Protein AF-A0A2G6G7I6-F1 (afdb_monomer_lite)

Structure (mmCIF, N/CA/C/O backbone):
data_AF-A0A2G6G7I6-F1
#
_entry.id   AF-A0A2G6G7I6-F1
#
loop_
_atom_site.group_PDB
_atom_site.id
_atom_site.type_symbol
_atom_site.label_atom_id
_atom_site.label_alt_id
_atom_site.label_comp_id
_atom_site.label_asym_id
_atom_site.label_entity_id
_atom_site.label_seq_id
_atom_site.pdbx_PDB_ins_code
_atom_site.Cartn_x
_atom_site.Cartn_y
_atom_site.Cartn_z
_atom_site.occupancy
_atom_site.B_iso_or_equiv
_atom_site.auth_seq_id
_atom_site.auth_comp_id
_atom_site.auth_asym_id
_atom_site.auth_atom_id
_atom_site.pdbx_PDB_model_num
ATOM 1 N N . MET A 1 1 ? -9.916 1.851 -13.416 1.00 42.28 1 MET A N 1
ATOM 2 C CA . MET A 1 1 ? -9.260 2.715 -12.418 1.00 42.28 1 MET A CA 1
ATOM 3 C C . MET A 1 1 ? -9.832 2.290 -11.087 1.00 42.28 1 MET A C 1
ATOM 5 O O . MET A 1 1 ? -11.049 2.315 -10.971 1.00 42.28 1 MET A O 1
ATOM 9 N N . GLY A 1 2 ? -9.003 1.731 -10.203 1.00 54.91 2 GLY A N 1
ATOM 10 C CA . GLY A 1 2 ? -9.436 1.424 -8.838 1.00 54.91 2 GLY A CA 1
ATOM 11 C C . GLY A 1 2 ? -9.683 2.718 -8.071 1.00 54.91 2 GLY A C 1
ATOM 12 O O . GLY A 1 2 ? -9.239 3.782 -8.509 1.00 54.91 2 GLY A O 1
ATOM 13 N N . ASP A 1 3 ? -10.411 2.624 -6.968 1.00 70.00 3 ASP A N 1
ATOM 14 C CA . ASP A 1 3 ? -10.658 3.768 -6.103 1.00 70.00 3 ASP A CA 1
ATOM 15 C C . ASP A 1 3 ? -9.338 4.273 -5.492 1.00 70.00 3 ASP A C 1
ATOM 17 O O . ASP A 1 3 ? -8.431 3.499 -5.187 1.00 70.00 3 ASP A O 1
ATOM 21 N N . ASN A 1 4 ? -9.220 5.589 -5.287 1.00 90.06 4 ASN A N 1
ATOM 22 C CA . ASN A 1 4 ? -8.055 6.213 -4.640 1.00 90.06 4 ASN A CA 1
ATOM 23 C C . ASN A 1 4 ? -8.077 6.045 -3.106 1.00 90.06 4 ASN A C 1
ATOM 25 O O . ASN A 1 4 ? -7.451 6.824 -2.383 1.00 90.06 4 ASN A O 1
ATOM 29 N N . TYR A 1 5 ? -8.825 5.072 -2.586 1.00 95.81 5 TYR A N 1
ATOM 30 C CA . TYR A 1 5 ? -8.960 4.822 -1.160 1.00 95.81 5 TYR A CA 1
ATOM 31 C C . TYR A 1 5 ? -9.282 3.358 -0.868 1.00 95.81 5 TYR A C 1
ATOM 33 O O . TYR A 1 5 ? -9.841 2.657 -1.702 1.00 95.81 5 TYR A O 1
ATOM 41 N N . GLU A 1 6 ? -8.966 2.928 0.348 1.00 96.56 6 GLU A N 1
ATOM 42 C CA . GLU A 1 6 ? -9.332 1.621 0.887 1.00 96.56 6 GLU A CA 1
ATOM 43 C C . GLU A 1 6 ? -9.677 1.742 2.373 1.00 96.56 6 GLU A C 1
ATOM 45 O O . GLU A 1 6 ? -9.167 2.620 3.076 1.00 96.56 6 GLU A O 1
ATOM 50 N N . ILE A 1 7 ? -10.536 0.852 2.871 1.00 94.50 7 ILE A N 1
ATOM 51 C CA . ILE A 1 7 ? -10.926 0.808 4.286 1.00 94.50 7 ILE A CA 1
ATOM 52 C C . ILE A 1 7 ? -10.471 -0.519 4.893 1.00 94.50 7 ILE A C 1
ATOM 54 O O . ILE A 1 7 ? -10.873 -1.586 4.436 1.00 94.50 7 ILE A O 1
ATOM 58 N N . VAL A 1 8 ? -9.673 -0.452 5.961 1.00 92.44 8 VAL A N 1
ATOM 59 C CA . VAL A 1 8 ? -9.206 -1.621 6.724 1.00 92.44 8 VAL A CA 1
ATOM 60 C C . VAL A 1 8 ? -9.576 -1.448 8.186 1.00 92.44 8 VAL A C 1
ATOM 62 O O . VAL A 1 8 ? -9.065 -0.536 8.832 1.00 92.44 8 VAL A O 1
ATOM 65 N N . ALA A 1 9 ? -10.414 -2.342 8.722 1.00 88.81 9 ALA A N 1
ATOM 66 C CA . ALA A 1 9 ? -10.828 -2.341 10.131 1.00 88.81 9 ALA A CA 1
ATOM 67 C C . ALA A 1 9 ? -11.176 -0.922 10.640 1.00 88.81 9 ALA A C 1
ATOM 69 O O . ALA A 1 9 ? -10.543 -0.406 11.562 1.00 88.81 9 ALA A O 1
ATOM 70 N N . ASP A 1 10 ? -12.126 -0.280 9.953 1.00 89.75 10 ASP A N 1
ATOM 71 C CA . ASP A 1 10 ? -12.632 1.083 10.195 1.00 89.75 10 ASP A CA 1
ATOM 72 C C . ASP A 1 10 ? -11.639 2.235 9.953 1.00 89.75 10 ASP A C 1
ATOM 74 O O . ASP A 1 10 ? -11.988 3.407 10.094 1.00 89.75 10 ASP A O 1
ATOM 78 N N . SER A 1 11 ? -10.408 1.937 9.531 1.00 92.75 11 SER A N 1
ATOM 79 C CA . SER A 1 11 ? -9.436 2.948 9.115 1.00 92.75 11 SER A CA 1
ATOM 80 C C . SER A 1 11 ? -9.520 3.208 7.616 1.00 92.75 11 SER A C 1
ATOM 82 O O . SER A 1 11 ? -9.258 2.316 6.812 1.00 92.75 11 SER A O 1
ATOM 84 N N . LEU A 1 12 ? -9.833 4.451 7.243 1.00 95.31 12 LEU A N 1
ATOM 85 C CA . LEU A 1 12 ? -9.767 4.927 5.862 1.00 95.31 12 LEU A CA 1
ATOM 86 C C . LEU A 1 12 ? -8.327 5.294 5.496 1.00 95.31 12 LEU A C 1
ATOM 88 O O . LEU A 1 12 ? -7.717 6.151 6.142 1.00 95.31 12 LEU A O 1
ATOM 92 N N . TYR A 1 13 ? -7.838 4.707 4.414 1.00 97.00 13 TYR A N 1
ATOM 93 C CA . TYR A 1 13 ? -6.604 5.073 3.738 1.00 97.00 13 TYR A CA 1
ATOM 94 C C . TYR A 1 13 ? -6.950 5.692 2.400 1.00 97.00 13 TYR A C 1
ATOM 96 O O . TYR A 1 13 ? -7.786 5.155 1.684 1.00 97.00 13 TYR A O 1
ATOM 104 N N . TYR A 1 14 ? -6.326 6.809 2.053 1.00 96.25 14 TYR A N 1
ATOM 105 C CA . TYR A 1 14 ? -6.628 7.505 0.809 1.00 96.25 14 TYR A CA 1
ATOM 106 C C . TYR A 1 14 ? -5.384 8.147 0.215 1.00 96.25 14 TYR A C 1
ATOM 108 O O . TYR A 1 14 ? -4.458 8.543 0.928 1.00 96.25 14 TYR A O 1
ATOM 116 N N . VAL A 1 15 ? -5.376 8.256 -1.107 1.00 96.69 15 VAL A N 1
ATOM 117 C CA . VAL A 1 15 ? -4.375 9.006 -1.855 1.00 96.69 15 VAL A CA 1
ATOM 118 C C . VAL A 1 15 ? -4.877 10.434 -1.999 1.00 96.69 15 VAL A C 1
ATOM 120 O O . VAL A 1 15 ? -5.980 10.675 -2.480 1.00 96.69 15 VAL A O 1
ATOM 123 N N . ASN A 1 16 ? -4.089 11.398 -1.537 1.00 94.94 16 ASN A N 1
ATOM 124 C CA . ASN A 1 16 ? -4.417 12.804 -1.715 1.00 94.94 16 ASN A CA 1
ATOM 125 C C . ASN A 1 16 ? -4.087 13.237 -3.149 1.00 94.94 16 ASN A C 1
ATOM 127 O O . ASN A 1 16 ? -2.932 13.168 -3.560 1.00 94.94 16 ASN A O 1
ATOM 131 N N . ASP A 1 17 ? -5.073 13.746 -3.885 1.00 91.81 17 ASP A N 1
ATOM 132 C CA . ASP A 1 17 ? -4.892 14.090 -5.300 1.00 91.81 17 ASP A CA 1
ATOM 133 C C . ASP A 1 17 ? -3.886 15.232 -5.539 1.00 91.81 17 ASP A C 1
ATOM 135 O O . ASP A 1 17 ? -3.227 15.272 -6.578 1.00 91.81 17 ASP A O 1
ATOM 139 N N . ALA A 1 18 ? -3.719 16.150 -4.579 1.00 92.69 18 ALA A N 1
ATOM 140 C CA . ALA A 1 18 ? -2.851 17.316 -4.742 1.00 92.69 18 ALA A CA 1
ATOM 141 C C . ALA A 1 18 ? -1.357 16.969 -4.655 1.00 92.69 18 ALA A C 1
ATOM 143 O O . ALA A 1 18 ? -0.537 17.641 -5.279 1.00 92.69 18 ALA A O 1
ATOM 144 N N . ASN A 1 19 ? -0.988 15.944 -3.880 1.00 93.25 19 ASN A N 1
ATOM 145 C CA . ASN A 1 19 ? 0.413 15.556 -3.679 1.00 93.25 19 ASN A CA 1
ATOM 146 C C . ASN A 1 19 ? 0.717 14.079 -3.976 1.00 93.25 19 ASN A C 1
ATOM 148 O O . ASN A 1 19 ? 1.875 13.667 -3.887 1.00 93.25 19 ASN A O 1
ATOM 152 N N . GLN A 1 20 ? -0.301 13.294 -4.333 1.00 94.94 20 GLN A N 1
ATOM 153 C CA . GLN A 1 20 ? -0.214 11.865 -4.635 1.00 94.94 20 GLN A CA 1
ATOM 154 C C . GLN A 1 20 ? 0.413 11.052 -3.486 1.00 94.94 20 GLN A C 1
ATOM 156 O O . GLN A 1 20 ? 1.133 10.074 -3.707 1.00 94.94 20 GLN A O 1
ATOM 161 N N . LYS A 1 21 ? 0.185 11.475 -2.234 1.00 95.62 21 LYS A N 1
ATOM 162 C CA . LYS A 1 21 ? 0.657 10.793 -1.020 1.00 95.62 21 LYS A CA 1
ATOM 163 C C . LYS A 1 21 ? -0.461 10.007 -0.353 1.00 95.62 21 LYS A C 1
ATOM 165 O O . LYS A 1 21 ? -1.629 10.377 -0.427 1.00 95.62 21 LYS A O 1
ATOM 170 N N . LEU A 1 22 ? -0.068 8.942 0.335 1.00 96.50 22 LEU A N 1
ATOM 171 C CA . LEU A 1 22 ? -0.935 8.092 1.132 1.00 96.50 22 LEU A CA 1
ATOM 172 C C . LEU A 1 22 ? -1.167 8.723 2.503 1.00 96.50 22 LEU A C 1
ATOM 174 O O . LEU A 1 22 ? -0.217 8.995 3.238 1.00 96.50 22 LEU A O 1
ATOM 178 N N . TYR A 1 23 ? -2.428 8.872 2.875 1.00 96.69 23 TYR A N 1
ATOM 179 C CA . TYR A 1 23 ? -2.861 9.306 4.195 1.00 96.69 23 TYR A CA 1
ATOM 180 C C . TYR A 1 23 ? -3.735 8.241 4.846 1.00 96.69 23 TYR A C 1
ATOM 182 O O . TYR A 1 23 ? -4.383 7.444 4.172 1.00 96.69 23 TYR A O 1
ATOM 190 N N . GLN A 1 24 ? -3.772 8.270 6.176 1.00 96.31 24 GLN A N 1
ATOM 191 C CA . GLN A 1 24 ? -4.767 7.573 6.981 1.00 96.31 24 GLN A CA 1
ATOM 192 C C . GLN A 1 24 ? -5.631 8.629 7.663 1.00 96.31 24 GLN A C 1
ATOM 194 O O . GLN A 1 24 ? -5.101 9.603 8.206 1.00 96.31 24 GLN A O 1
ATOM 199 N N . SER A 1 25 ? -6.949 8.441 7.649 1.00 94.06 25 SER A N 1
ATOM 200 C CA . SER A 1 25 ? -7.877 9.347 8.326 1.00 94.06 25 SER A CA 1
ATOM 201 C C . SER A 1 25 ? -7.477 9.547 9.792 1.00 94.06 25 SER A C 1
ATOM 203 O O . SER A 1 25 ? -7.103 8.604 10.488 1.00 94.06 25 SER A O 1
ATOM 205 N N . GLY A 1 26 ? -7.501 10.801 10.244 1.00 92.19 26 GLY A N 1
ATOM 206 C CA . GLY A 1 26 ? -7.055 11.194 11.583 1.00 92.19 26 GLY A CA 1
ATOM 207 C C . GLY A 1 26 ? -5.548 11.445 11.733 1.00 92.19 26 GLY A C 1
ATOM 208 O O . GLY A 1 26 ? -5.138 11.951 12.777 1.00 92.1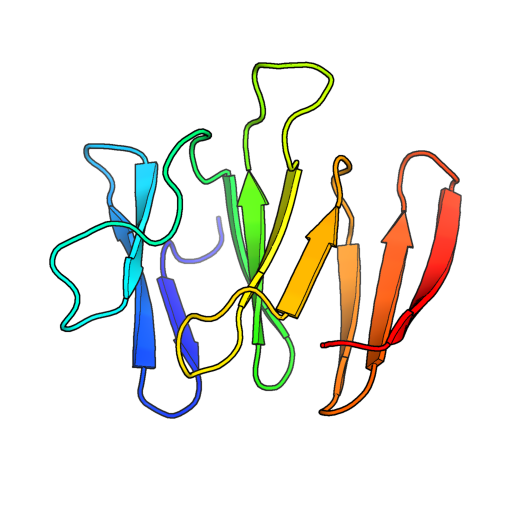9 26 GLY A O 1
ATOM 209 N N . LYS A 1 27 ? -4.712 11.166 10.720 1.00 93.44 27 LYS A N 1
ATOM 210 C CA . LYS A 1 27 ? -3.281 11.524 10.722 1.00 93.44 27 LYS A CA 1
ATOM 211 C C . LYS A 1 27 ? -3.020 12.748 9.841 1.00 93.44 27 LYS A C 1
ATOM 213 O O . LYS A 1 27 ? -3.441 12.802 8.692 1.00 93.44 27 LYS A O 1
ATOM 218 N N . ALA A 1 28 ? -2.286 13.726 10.378 1.00 92.31 28 ALA A N 1
ATOM 219 C CA . ALA A 1 28 ? -1.953 14.961 9.659 1.00 92.31 28 ALA A CA 1
ATOM 220 C C . ALA A 1 28 ? -0.818 14.787 8.633 1.00 92.31 28 ALA A C 1
ATOM 222 O O . ALA A 1 28 ? -0.728 15.546 7.671 1.00 92.31 28 ALA A O 1
ATOM 223 N N . GLN A 1 29 ? 0.064 13.812 8.854 1.00 95.50 29 GLN A N 1
ATOM 224 C CA . GLN A 1 29 ? 1.223 13.547 8.002 1.00 95.50 29 GLN A CA 1
ATOM 225 C C . GLN A 1 29 ? 0.959 12.342 7.090 1.00 95.50 29 GLN A C 1
ATOM 227 O O . GLN A 1 29 ? 0.268 11.410 7.517 1.00 95.50 29 GLN A O 1
ATOM 232 N N . PRO A 1 30 ? 1.510 12.337 5.862 1.00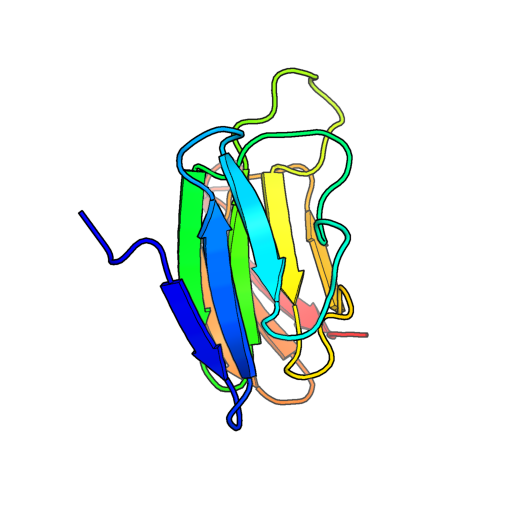 95.88 30 PRO A N 1
ATOM 233 C CA . PRO A 1 30 ? 1.419 11.177 4.989 1.00 95.88 30 PRO A CA 1
ATOM 234 C C . PRO A 1 30 ? 2.195 9.991 5.574 1.00 95.88 30 PRO A C 1
ATOM 236 O O . PRO A 1 30 ? 3.174 10.159 6.303 1.00 95.88 30 PRO A O 1
ATOM 239 N N . LEU A 1 31 ? 1.778 8.776 5.220 1.00 95.06 31 LEU A N 1
ATOM 240 C CA . LEU A 1 31 ? 2.476 7.544 5.602 1.00 95.06 31 LEU A CA 1
ATOM 241 C C . LEU A 1 31 ? 3.757 7.327 4.784 1.00 95.06 31 LEU A C 1
ATOM 243 O O . LEU A 1 31 ? 4.686 6.669 5.249 1.00 95.0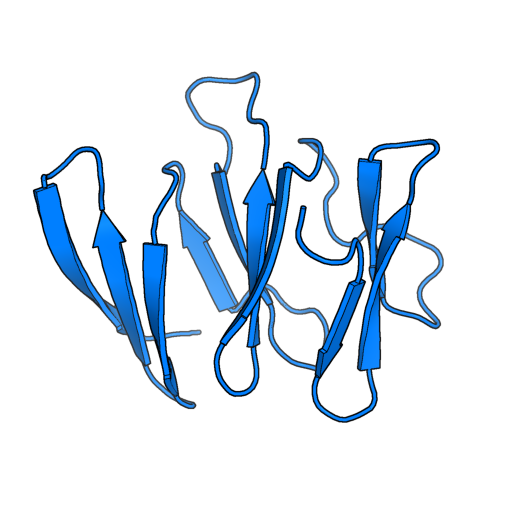6 31 LEU A O 1
ATOM 247 N N . ASN A 1 32 ? 3.826 7.886 3.574 1.00 92.44 32 ASN A N 1
ATOM 248 C CA . ASN A 1 32 ? 4.996 7.833 2.705 1.00 92.44 32 ASN A CA 1
ATOM 249 C C . ASN A 1 32 ? 5.675 9.203 2.595 1.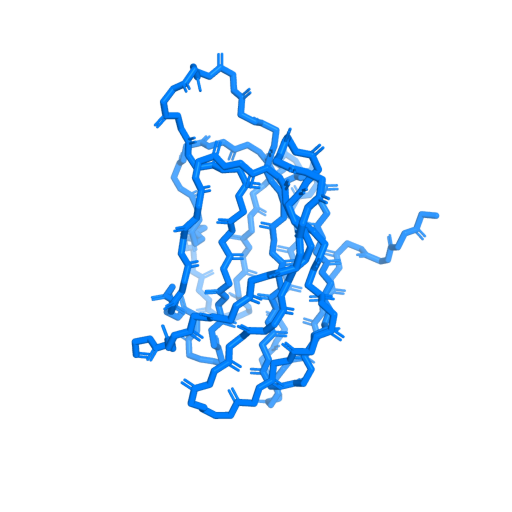00 92.44 32 ASN A C 1
ATOM 251 O O . ASN A 1 32 ? 5.049 10.216 2.288 1.00 92.44 32 ASN A O 1
ATOM 255 N N . TRP A 1 33 ? 6.994 9.217 2.765 1.00 83.06 33 TRP A N 1
ATOM 256 C CA . TRP A 1 33 ? 7.792 10.444 2.708 1.00 83.06 33 TRP A CA 1
ATOM 257 C C . TRP A 1 33 ? 8.325 10.741 1.299 1.00 83.06 33 TRP A C 1
ATOM 259 O O . TRP A 1 33 ? 8.398 11.895 0.893 1.00 83.06 33 TRP A O 1
ATOM 269 N N . GLY A 1 34 ? 8.650 9.701 0.527 1.00 83.31 34 GLY A N 1
ATOM 270 C CA . GLY A 1 34 ? 9.426 9.810 -0.714 1.00 83.31 34 GLY A CA 1
ATOM 271 C C . GLY A 1 34 ? 8.580 9.782 -1.981 1.00 83.31 34 GLY A C 1
ATOM 272 O O . GLY A 1 34 ? 8.210 10.826 -2.509 1.00 83.31 34 GLY A O 1
ATOM 273 N N . GLU A 1 35 ? 8.267 8.588 -2.465 1.00 90.44 35 GLU A N 1
ATOM 274 C CA . GLU A 1 35 ? 7.629 8.389 -3.771 1.00 90.44 35 GLU A CA 1
ATOM 275 C C . GLU A 1 35 ? 6.151 8.812 -3.778 1.00 90.44 35 GLU A C 1
ATOM 277 O O . GLU A 1 35 ? 5.574 9.103 -2.723 1.00 90.44 35 GLU A O 1
ATOM 282 N N . THR A 1 36 ? 5.531 8.868 -4.957 1.00 93.94 36 THR A N 1
ATOM 283 C CA . THR A 1 36 ? 4.079 9.057 -5.120 1.00 93.94 36 THR A CA 1
ATOM 284 C C . THR A 1 36 ? 3.371 7.714 -5.258 1.00 93.94 36 THR A C 1
ATOM 286 O O . THR A 1 36 ? 3.968 6.727 -5.689 1.00 93.94 36 THR A O 1
ATOM 289 N N . VAL A 1 37 ? 2.106 7.654 -4.849 1.00 94.75 37 VAL A N 1
ATOM 290 C CA . VAL A 1 37 ? 1.292 6.440 -4.948 1.00 94.75 37 VAL A CA 1
ATOM 291 C C . VAL A 1 37 ? 0.850 6.243 -6.397 1.00 94.75 37 VAL A C 1
ATOM 293 O O . VAL A 1 37 ? 0.410 7.180 -7.053 1.00 94.75 37 VAL A O 1
ATOM 296 N N . GLU A 1 38 ? 0.988 5.019 -6.889 1.00 93.62 38 GLU A N 1
ATOM 297 C CA . GLU A 1 38 ? 0.447 4.571 -8.173 1.00 93.62 38 GLU A CA 1
ATOM 298 C C . GLU A 1 38 ? -0.895 3.862 -7.980 1.00 93.62 38 GLU A C 1
ATOM 300 O O . GLU A 1 38 ? -1.847 4.115 -8.713 1.00 93.62 38 GLU A O 1
ATOM 305 N N . SER A 1 39 ? -0.978 2.975 -6.985 1.00 93.69 39 SER A N 1
ATOM 306 C CA . SER A 1 39 ? -2.207 2.257 -6.669 1.00 93.69 39 SER A CA 1
ATOM 307 C C . SER A 1 39 ? -2.285 1.879 -5.195 1.00 93.69 39 SER A C 1
ATOM 309 O O . SER A 1 39 ? -1.266 1.714 -4.517 1.00 93.69 39 SER A O 1
ATOM 311 N N . ILE A 1 40 ? -3.516 1.704 -4.728 1.00 95.38 40 ILE A N 1
ATOM 312 C CA . ILE A 1 40 ? -3.868 1.148 -3.426 1.00 95.38 40 ILE A CA 1
ATOM 313 C C . ILE A 1 40 ? -4.826 -0.024 -3.660 1.00 95.38 40 ILE A C 1
ATOM 315 O O . ILE A 1 40 ? -5.694 0.052 -4.526 1.00 95.38 40 ILE A O 1
ATOM 319 N N . GLU A 1 41 ? -4.615 -1.135 -2.960 1.00 94.62 41 GLU A N 1
ATOM 320 C CA . GLU A 1 41 ? -5.445 -2.336 -3.080 1.00 94.62 41 GLU A CA 1
ATOM 321 C C . GLU A 1 41 ? -5.653 -2.976 -1.704 1.00 94.62 41 GLU A C 1
ATOM 323 O O . GLU A 1 41 ? -4.684 -3.226 -0.981 1.00 94.62 41 GLU A O 1
ATOM 328 N N . LEU A 1 42 ? -6.893 -3.321 -1.362 1.00 93.12 42 LEU A N 1
ATOM 329 C CA . LEU A 1 42 ? -7.193 -4.138 -0.186 1.00 93.12 42 LEU A CA 1
ATOM 330 C C . LEU A 1 42 ? -6.849 -5.620 -0.423 1.00 93.12 42 LEU A C 1
ATOM 332 O O . LEU A 1 42 ? -7.296 -6.238 -1.394 1.00 93.12 42 LEU A O 1
ATOM 336 N N . LYS A 1 43 ? -6.089 -6.226 0.499 1.00 92.81 43 LYS A N 1
ATOM 337 C CA . LYS A 1 43 ? -5.778 -7.666 0.521 1.00 92.81 43 LYS A CA 1
ATOM 338 C C . LYS A 1 43 ? -5.873 -8.208 1.945 1.00 92.81 43 LYS A C 1
ATOM 340 O O . LYS A 1 43 ? -4.944 -8.066 2.738 1.00 92.81 43 LYS A O 1
ATOM 345 N N . GLY A 1 44 ? -6.990 -8.867 2.251 1.00 88.81 44 GLY A N 1
ATOM 346 C CA . GLY A 1 44 ? -7.273 -9.318 3.615 1.00 88.81 44 GLY A CA 1
ATOM 347 C C . GLY A 1 44 ? -7.364 -8.119 4.561 1.00 88.81 44 GLY A C 1
ATOM 348 O O . GLY A 1 44 ? -8.066 -7.159 4.262 1.00 88.81 44 GLY A O 1
ATOM 349 N N . ASP A 1 45 ? -6.601 -8.151 5.654 1.00 90.56 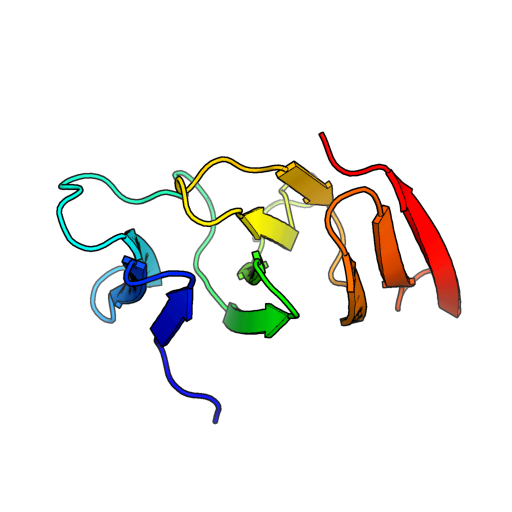45 ASP A N 1
ATOM 350 C CA . ASP A 1 45 ? -6.545 -7.081 6.664 1.00 90.56 45 ASP A CA 1
ATOM 351 C C . ASP A 1 45 ? -5.429 -6.046 6.406 1.00 90.56 45 ASP A C 1
ATOM 353 O O . ASP A 1 45 ? -4.952 -5.374 7.329 1.00 90.56 45 ASP A O 1
ATOM 357 N N . TYR A 1 46 ? -4.975 -5.934 5.156 1.00 93.88 46 TYR A N 1
ATOM 358 C CA . TYR A 1 46 ? -3.873 -5.063 4.760 1.00 93.88 46 TYR A CA 1
ATOM 359 C C . TYR A 1 46 ? -4.228 -4.245 3.527 1.00 93.88 46 TYR A C 1
ATOM 361 O O . TYR A 1 46 ? -4.943 -4.716 2.642 1.00 93.88 46 TYR A O 1
ATOM 369 N N . ILE A 1 47 ? -3.635 -3.057 3.423 1.00 95.25 47 ILE A N 1
ATOM 370 C CA . ILE A 1 47 ? -3.532 -2.364 2.140 1.00 95.25 47 ILE A CA 1
ATOM 371 C C . ILE A 1 47 ? -2.174 -2.645 1.511 1.00 95.25 47 ILE A C 1
ATOM 373 O O . ILE A 1 47 ? -1.138 -2.642 2.181 1.00 95.25 47 ILE A O 1
ATOM 377 N N . VAL A 1 48 ? -2.181 -2.855 0.205 1.00 95.31 48 VAL A N 1
ATOM 378 C CA . VAL A 1 48 ? -0.994 -2.974 -0.631 1.00 95.31 48 VAL A CA 1
ATOM 379 C C . VAL A 1 48 ? -0.898 -1.705 -1.452 1.00 95.31 48 VAL A C 1
ATOM 381 O O . VAL A 1 48 ? -1.826 -1.360 -2.179 1.00 95.31 48 VAL A O 1
ATOM 384 N N . VAL A 1 49 ? 0.223 -1.007 -1.328 1.00 95.06 49 VAL A N 1
ATOM 385 C CA . VAL A 1 49 ? 0.434 0.285 -1.974 1.00 95.06 49 VAL A CA 1
ATOM 386 C C . VAL A 1 49 ? 1.611 0.167 -2.919 1.00 95.06 49 VAL A C 1
ATOM 388 O O . VAL A 1 49 ? 2.721 -0.182 -2.505 1.00 95.06 49 VAL A O 1
ATOM 391 N N . LYS A 1 50 ? 1.359 0.443 -4.197 1.00 94.44 50 LYS A N 1
ATOM 392 C CA . LYS A 1 50 ? 2.392 0.514 -5.231 1.00 94.44 50 LYS A CA 1
ATOM 393 C C . LYS A 1 50 ? 2.795 1.964 -5.418 1.00 94.44 50 LYS A C 1
ATOM 395 O O . LYS A 1 50 ? 1.948 2.855 -5.398 1.00 94.44 50 LYS A O 1
ATOM 400 N N . TYR A 1 51 ? 4.091 2.191 -5.579 1.00 93.88 51 TYR A N 1
ATOM 401 C CA . TYR A 1 51 ? 4.659 3.527 -5.693 1.00 93.88 51 TYR A CA 1
ATOM 402 C C . TYR A 1 51 ? 5.343 3.729 -7.039 1.00 93.88 51 TYR A C 1
ATOM 404 O O . TYR A 1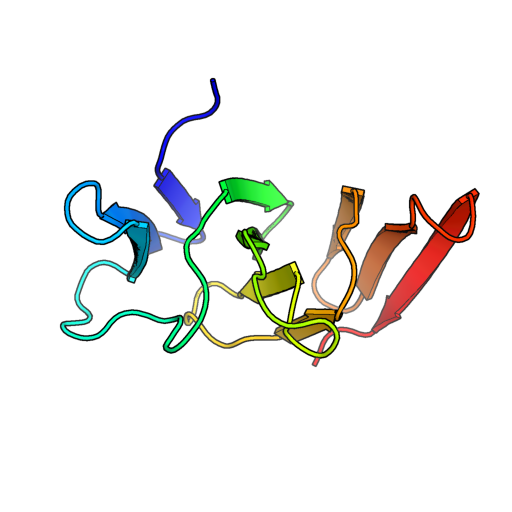 51 ? 6.045 2.842 -7.540 1.00 93.88 51 TYR A O 1
ATOM 412 N N . ASN A 1 52 ? 5.211 4.946 -7.559 1.00 90.88 52 ASN A N 1
ATOM 413 C CA . ASN A 1 52 ? 5.985 5.444 -8.684 1.00 90.88 52 ASN A CA 1
ATOM 414 C C . ASN A 1 52 ? 7.378 5.845 -8.191 1.00 90.88 52 ASN A C 1
ATOM 416 O O . ASN A 1 52 ? 7.620 7.005 -7.863 1.00 90.88 52 ASN A O 1
ATOM 420 N N . ALA A 1 53 ? 8.280 4.865 -8.103 1.00 84.00 53 ALA A N 1
ATOM 421 C CA . ALA A 1 53 ? 9.659 5.101 -7.698 1.00 84.00 53 ALA A CA 1
ATOM 422 C C . ALA A 1 53 ? 10.488 5.756 -8.809 1.00 84.00 53 ALA A C 1
ATOM 424 O O . ALA A 1 53 ? 10.650 5.177 -9.886 1.00 84.00 53 ALA A O 1
ATOM 425 N N . THR A 1 54 ? 11.071 6.918 -8.515 1.00 78.38 54 THR A N 1
ATOM 426 C CA . THR A 1 54 ? 11.994 7.624 -9.431 1.00 78.38 54 THR A CA 1
ATOM 427 C C . THR A 1 54 ? 13.466 7.260 -9.229 1.00 78.38 54 THR A C 1
ATOM 429 O O . THR A 1 54 ? 14.286 7.494 -10.115 1.00 78.38 54 THR A O 1
ATOM 432 N N . LEU A 1 55 ? 13.807 6.657 -8.087 1.00 78.69 55 LEU A N 1
ATOM 433 C CA . LEU A 1 55 ? 15.161 6.215 -7.754 1.00 78.69 55 LEU A CA 1
ATOM 434 C C . LEU A 1 55 ? 15.265 4.685 -7.811 1.00 78.69 55 LEU A C 1
ATOM 436 O O . LEU A 1 55 ? 14.431 3.976 -7.246 1.00 78.69 55 LEU A O 1
ATOM 440 N N . ASP A 1 56 ? 16.348 4.171 -8.400 1.00 68.44 56 ASP A N 1
ATOM 441 C CA . ASP A 1 56 ? 16.581 2.729 -8.611 1.00 68.44 56 ASP A CA 1
ATOM 442 C C . ASP A 1 56 ? 16.592 1.877 -7.331 1.00 68.44 56 ASP A C 1
ATOM 444 O O . ASP A 1 56 ? 16.416 0.662 -7.393 1.00 68.44 56 ASP A O 1
ATOM 448 N N . ARG A 1 57 ? 16.791 2.489 -6.157 1.00 67.25 57 ARG A N 1
ATOM 449 C CA . ARG A 1 57 ? 16.829 1.796 -4.855 1.00 67.25 57 ARG A CA 1
ATOM 450 C C . ARG A 1 57 ? 15.664 2.143 -3.929 1.00 67.25 57 ARG A C 1
ATOM 452 O O . ARG A 1 57 ? 15.719 1.817 -2.745 1.00 67.25 57 ARG A O 1
ATOM 459 N N . SER A 1 58 ? 14.641 2.821 -4.438 1.00 82.81 58 SER A N 1
ATOM 460 C CA . SER A 1 58 ? 13.466 3.156 -3.637 1.00 82.81 58 SER A CA 1
ATOM 461 C C . SER A 1 58 ? 12.511 1.972 -3.500 1.00 82.81 58 SER A C 1
ATOM 463 O O . SER A 1 58 ? 12.560 1.012 -4.273 1.00 82.81 58 SER A O 1
ATOM 465 N N . TYR A 1 59 ? 11.629 2.038 -2.506 1.00 86.69 59 TYR A N 1
ATOM 466 C CA . TYR A 1 59 ? 10.543 1.075 -2.369 1.00 86.69 59 TYR A CA 1
ATOM 467 C C . TYR A 1 59 ? 9.529 1.270 -3.499 1.00 86.69 59 TYR A C 1
ATOM 469 O O . TYR A 1 59 ? 9.186 2.389 -3.870 1.00 86.69 59 TYR A O 1
ATOM 477 N N . ARG A 1 60 ? 9.030 0.159 -4.038 1.00 91.88 60 ARG A N 1
ATOM 478 C CA . ARG A 1 60 ? 7.997 0.147 -5.086 1.00 91.88 60 ARG A CA 1
ATOM 479 C C . ARG A 1 60 ? 6.710 -0.514 -4.624 1.00 91.88 60 ARG A C 1
ATOM 481 O O . ARG A 1 60 ? 5.662 -0.297 -5.224 1.00 91.88 60 ARG A O 1
ATOM 488 N N . THR A 1 61 ? 6.763 -1.302 -3.555 1.00 93.75 61 THR A N 1
ATOM 489 C CA . THR A 1 61 ? 5.574 -1.840 -2.899 1.00 93.75 61 THR A CA 1
ATOM 490 C C . THR A 1 61 ? 5.760 -1.807 -1.391 1.00 93.75 61 THR A C 1
ATOM 492 O O . THR A 1 61 ? 6.788 -2.253 -0.880 1.00 93.75 61 THR A O 1
ATOM 495 N N . VAL A 1 62 ? 4.757 -1.287 -0.688 1.00 94.56 62 VAL A N 1
ATOM 496 C CA . VAL A 1 62 ? 4.665 -1.335 0.773 1.00 94.56 62 VAL A CA 1
ATOM 497 C C . VAL A 1 62 ? 3.301 -1.885 1.156 1.00 94.56 62 VAL A C 1
ATOM 499 O O . VAL A 1 62 ? 2.290 -1.551 0.542 1.00 94.56 62 VAL A O 1
ATOM 502 N N . VAL A 1 63 ? 3.280 -2.742 2.167 1.00 94.88 63 VAL A N 1
ATOM 503 C CA . VAL A 1 63 ? 2.061 -3.299 2.746 1.00 94.88 63 VAL A CA 1
ATOM 504 C C . VAL A 1 63 ? 1.892 -2.705 4.129 1.00 94.88 63 VAL A C 1
ATOM 506 O O . VAL A 1 63 ? 2.809 -2.797 4.950 1.00 94.88 63 VAL A O 1
ATOM 509 N N . TYR A 1 64 ? 0.730 -2.111 4.381 1.00 94.56 64 TYR A N 1
ATOM 510 C CA . TYR A 1 64 ? 0.399 -1.516 5.669 1.00 94.56 64 TYR A CA 1
ATOM 511 C C . TYR A 1 64 ? -0.697 -2.315 6.363 1.00 94.56 64 TYR A C 1
ATOM 513 O O . TYR A 1 64 ? -1.658 -2.757 5.731 1.00 94.56 64 TYR A O 1
ATOM 521 N N . ASN A 1 65 ? -0.564 -2.477 7.676 1.00 92.50 65 ASN A N 1
ATOM 522 C CA . ASN A 1 65 ? -1.638 -3.003 8.516 1.00 92.50 65 ASN A CA 1
ATOM 523 C C . ASN A 1 65 ? -2.647 -1.903 8.888 1.00 92.50 65 ASN A C 1
ATOM 525 O O . ASN A 1 65 ? -2.402 -0.721 8.652 1.00 92.50 65 ASN A O 1
ATOM 529 N N . LYS A 1 66 ? -3.735 -2.284 9.569 1.00 90.75 66 LYS A N 1
ATOM 530 C CA . LYS A 1 66 ? -4.778 -1.370 10.083 1.00 90.75 66 LYS A CA 1
ATOM 531 C C . LYS A 1 66 ? -4.293 -0.221 10.983 1.00 90.75 66 LYS A C 1
ATOM 533 O O . LYS A 1 66 ? -4.990 0.771 11.159 1.00 90.75 66 LYS A O 1
ATOM 538 N N . SER A 1 67 ? -3.112 -0.339 11.592 1.00 91.81 67 SER A N 1
ATOM 539 C CA . SER A 1 67 ? -2.514 0.729 12.410 1.00 91.81 67 SER A CA 1
ATOM 540 C C . SER A 1 67 ? -1.728 1.744 11.568 1.00 91.81 67 SER A C 1
ATOM 542 O O . SER A 1 67 ? -1.286 2.777 12.078 1.00 91.81 67 SER A O 1
ATOM 544 N N . GLY A 1 68 ? -1.566 1.466 10.271 1.00 92.69 68 GLY A N 1
ATOM 545 C CA . GLY A 1 68 ? -0.762 2.252 9.342 1.00 92.69 68 GLY A CA 1
ATOM 546 C C . GLY A 1 68 ? 0.736 1.999 9.485 1.00 92.69 68 GLY A C 1
ATOM 547 O O . GLY A 1 68 ? 1.518 2.837 9.048 1.00 92.69 68 GLY A O 1
ATOM 548 N N . ASN A 1 69 ? 1.132 0.879 10.100 1.00 93.00 69 ASN A N 1
ATOM 549 C CA . ASN A 1 69 ? 2.530 0.459 10.163 1.00 93.00 69 ASN A CA 1
ATOM 550 C C . ASN A 1 69 ? 2.872 -0.338 8.905 1.00 93.00 69 ASN A C 1
ATOM 552 O O . ASN A 1 69 ? 2.071 -1.168 8.467 1.00 93.00 69 ASN A O 1
ATOM 556 N N . ASP A 1 70 ? 4.059 -0.107 8.354 1.00 93.56 70 ASP A N 1
ATOM 557 C CA . ASP A 1 70 ? 4.629 -0.917 7.287 1.00 93.56 70 ASP A CA 1
ATOM 558 C C . ASP A 1 70 ? 5.021 -2.289 7.840 1.00 93.56 70 ASP A C 1
ATOM 560 O O . ASP A 1 70 ? 5.830 -2.429 8.755 1.00 93.56 70 ASP A O 1
ATOM 564 N N . VAL A 1 71 ? 4.425 -3.330 7.281 1.00 94.25 71 VAL A N 1
ATOM 565 C CA . VAL A 1 71 ? 4.664 -4.709 7.721 1.00 94.25 71 VAL A CA 1
ATOM 566 C C . VAL A 1 71 ? 5.480 -5.488 6.686 1.00 94.25 71 VAL A C 1
ATOM 568 O O . VAL A 1 71 ? 6.145 -6.473 7.013 1.00 94.25 71 VAL A O 1
ATOM 571 N N . PHE A 1 72 ? 5.510 -5.005 5.440 1.00 94.25 72 PHE A N 1
ATOM 572 C CA . PHE A 1 72 ? 6.305 -5.566 4.352 1.00 94.25 72 PHE A CA 1
ATOM 573 C C . PHE A 1 72 ? 6.684 -4.479 3.336 1.00 94.25 72 PHE A C 1
ATOM 575 O O . PHE A 1 72 ? 5.838 -3.677 2.949 1.00 94.25 72 PHE A O 1
ATOM 582 N N . ILE A 1 73 ? 7.949 -4.446 2.902 1.00 92.62 73 ILE A N 1
ATOM 583 C CA . ILE A 1 73 ? 8.477 -3.469 1.936 1.00 92.62 73 ILE A CA 1
ATOM 584 C C . ILE A 1 73 ? 9.328 -4.205 0.905 1.00 92.62 73 ILE A C 1
ATOM 586 O O . ILE A 1 73 ? 10.188 -5.004 1.276 1.00 92.62 73 ILE A O 1
ATOM 590 N N . LEU A 1 74 ? 9.143 -3.878 -0.374 1.00 91.56 74 LEU A N 1
ATOM 591 C CA . LEU A 1 74 ? 9.992 -4.351 -1.463 1.00 91.56 74 LEU A CA 1
ATOM 592 C C . LEU A 1 74 ? 10.430 -3.209 -2.393 1.00 91.56 74 LEU A C 1
ATOM 594 O O . LEU A 1 74 ? 9.638 -2.310 -2.693 1.00 91.56 74 LEU A O 1
ATOM 598 N N . PRO A 1 75 ? 11.662 -3.273 -2.939 1.00 90.50 75 PRO A N 1
ATOM 599 C CA . PRO A 1 75 ? 12.147 -2.345 -3.963 1.00 90.50 75 PRO A CA 1
ATOM 600 C C . PRO A 1 75 ? 11.600 -2.656 -5.369 1.00 90.50 75 PRO A C 1
ATOM 602 O O . PRO A 1 75 ? 12.065 -2.102 -6.360 1.00 90.50 75 PRO A O 1
ATOM 605 N N . ARG A 1 76 ? 10.631 -3.573 -5.481 1.00 88.94 76 ARG A N 1
ATOM 606 C CA . ARG A 1 76 ? 10.047 -4.057 -6.738 1.00 88.94 76 ARG A CA 1
ATOM 607 C C . ARG A 1 76 ? 8.530 -3.983 -6.686 1.00 88.94 76 ARG A C 1
ATOM 609 O O . ARG A 1 76 ? 7.950 -4.081 -5.606 1.00 88.94 76 ARG A O 1
ATOM 616 N N . GLN A 1 77 ? 7.911 -3.795 -7.849 1.00 88.44 77 GLN A N 1
ATOM 617 C CA . GLN A 1 77 ? 6.464 -3.924 -7.972 1.00 88.44 77 GLN A CA 1
ATOM 618 C C . GLN A 1 77 ? 6.093 -5.400 -7.989 1.00 88.44 77 GLN A C 1
ATOM 620 O O . GLN A 1 77 ? 6.624 -6.176 -8.783 1.00 88.44 77 GLN A O 1
ATOM 625 N N . ILE A 1 78 ? 5.168 -5.768 -7.114 1.00 92.62 78 ILE A N 1
ATOM 626 C CA . ILE A 1 78 ? 4.659 -7.132 -6.997 1.00 92.62 78 ILE A CA 1
ATOM 627 C C . ILE A 1 78 ? 3.139 -7.138 -7.111 1.00 92.62 78 ILE A C 1
ATOM 629 O O . ILE A 1 78 ? 2.471 -6.137 -6.848 1.00 92.62 78 ILE A O 1
ATOM 633 N N . SER A 1 79 ? 2.578 -8.289 -7.465 1.00 92.56 79 SER A N 1
ATOM 634 C CA . SER A 1 79 ? 1.140 -8.531 -7.348 1.00 92.56 79 SER A CA 1
ATOM 635 C C . SER A 1 79 ? 0.879 -9.413 -6.138 1.00 92.56 79 SER A C 1
ATOM 637 O O . SER A 1 79 ? 1.255 -10.585 -6.126 1.00 92.56 79 SER A O 1
ATOM 639 N N . VAL A 1 80 ? 0.256 -8.852 -5.103 1.00 92.12 80 VAL A N 1
ATOM 640 C CA . VAL A 1 80 ? -0.102 -9.612 -3.901 1.00 92.12 80 VAL A CA 1
ATOM 641 C C . VAL A 1 80 ? -1.309 -10.489 -4.212 1.00 92.12 80 VAL A C 1
ATOM 643 O O . VAL A 1 80 ? -2.389 -9.998 -4.543 1.00 92.12 80 VAL A O 1
ATOM 646 N N . VAL A 1 81 ? -1.105 -11.801 -4.108 1.00 92.06 81 VAL A N 1
ATOM 647 C CA . VAL A 1 81 ? -2.120 -12.826 -4.373 1.00 92.06 81 VAL A CA 1
ATOM 648 C C . VAL A 1 81 ? -2.996 -13.021 -3.140 1.00 92.06 81 VAL A C 1
ATOM 650 O O . VAL A 1 81 ? -4.217 -13.065 -3.250 1.00 92.06 81 VAL A O 1
ATOM 653 N N . SER A 1 82 ? -2.373 -13.115 -1.962 1.00 91.06 82 SER A N 1
ATOM 654 C CA . SER A 1 82 ? -3.053 -13.318 -0.682 1.00 91.06 82 SER A CA 1
ATOM 655 C C . SER A 1 82 ? -2.204 -12.786 0.468 1.00 91.06 82 SER A C 1
ATOM 657 O O . SER A 1 82 ? -0.976 -12.864 0.420 1.00 91.06 82 SER A O 1
ATOM 659 N N . ALA A 1 83 ? -2.855 -12.313 1.526 1.00 90.50 83 ALA A N 1
ATOM 660 C CA . ALA A 1 83 ? -2.218 -11.946 2.785 1.00 90.50 83 ALA A CA 1
ATOM 661 C C . ALA A 1 83 ? -3.079 -12.438 3.956 1.00 90.50 83 ALA A C 1
ATOM 663 O O . ALA A 1 83 ? -4.301 -12.299 3.926 1.00 90.50 83 ALA A O 1
ATOM 664 N N . ASP A 1 84 ? -2.438 -13.034 4.957 1.00 88.12 84 ASP A N 1
ATOM 665 C CA . ASP A 1 84 ? -3.036 -13.387 6.248 1.00 88.12 84 ASP A CA 1
ATOM 666 C C . ASP A 1 84 ? -2.212 -12.765 7.385 1.00 88.12 84 ASP A C 1
ATOM 668 O O . ASP A 1 84 ? -1.247 -12.050 7.128 1.00 88.12 84 ASP A O 1
ATOM 672 N N . SER A 1 85 ? -2.573 -13.031 8.642 1.00 85.50 85 SER A N 1
ATOM 673 C CA . SER A 1 85 ? -1.931 -12.397 9.799 1.00 85.50 85 SER A CA 1
ATOM 674 C C . SER A 1 85 ? -0.417 -12.633 9.908 1.00 85.50 85 SER A C 1
ATOM 676 O O . SER A 1 85 ? 0.252 -11.898 10.628 1.00 85.50 85 SER A O 1
ATOM 678 N N . ASN A 1 86 ? 0.124 -13.665 9.249 1.00 89.69 86 ASN A N 1
ATOM 679 C CA . ASN A 1 86 ? 1.505 -14.116 9.431 1.00 89.69 86 ASN A CA 1
ATOM 680 C C . ASN A 1 86 ? 2.325 -14.120 8.140 1.00 89.69 86 ASN A C 1
ATOM 682 O O . ASN A 1 86 ? 3.561 -14.127 8.201 1.00 89.69 86 ASN A O 1
ATOM 686 N N . ARG A 1 87 ? 1.682 -14.169 6.969 1.00 93.25 87 ARG A N 1
ATOM 687 C CA . ARG A 1 87 ? 2.382 -14.284 5.684 1.00 93.25 87 ARG A CA 1
ATOM 688 C C . ARG A 1 87 ? 1.695 -13.545 4.546 1.00 93.25 87 ARG A C 1
ATOM 690 O O . ARG A 1 87 ? 0.475 -13.418 4.486 1.00 93.25 87 ARG A O 1
ATOM 697 N N . ILE A 1 88 ? 2.520 -13.157 3.583 1.00 94.75 88 ILE A N 1
ATOM 698 C CA . ILE A 1 88 ? 2.106 -12.625 2.294 1.00 94.75 88 ILE A CA 1
ATOM 699 C C . ILE A 1 88 ? 2.577 -13.552 1.177 1.00 94.75 88 ILE A C 1
ATOM 701 O O . ILE A 1 88 ? 3.721 -14.011 1.179 1.00 94.75 88 ILE A O 1
ATOM 705 N N . ILE A 1 89 ? 1.683 -13.832 0.233 1.00 95.56 89 ILE A N 1
ATOM 706 C CA . ILE A 1 89 ? 1.967 -14.561 -1.000 1.00 95.56 89 ILE A CA 1
ATOM 707 C C . ILE A 1 89 ? 1.850 -13.569 -2.146 1.00 95.56 89 ILE A C 1
ATOM 709 O O . ILE A 1 89 ? 0.811 -12.923 -2.318 1.00 95.56 89 ILE A O 1
ATOM 713 N N . TYR A 1 90 ? 2.908 -13.444 -2.935 1.00 95.62 90 TYR A N 1
ATOM 714 C CA . TYR A 1 90 ? 2.960 -12.487 -4.028 1.00 95.62 90 TYR A CA 1
ATOM 715 C C . TYR A 1 90 ? 3.688 -13.049 -5.236 1.00 95.62 90 TYR A C 1
ATOM 717 O O . TYR A 1 90 ? 4.536 -13.931 -5.128 1.00 95.62 90 TYR A O 1
ATOM 725 N N . TYR A 1 91 ? 3.348 -12.503 -6.391 1.00 95.75 91 TYR A N 1
ATOM 726 C CA . TYR A 1 91 ? 4.022 -12.753 -7.648 1.00 95.75 91 TYR A CA 1
ATOM 727 C C . TYR A 1 91 ? 4.974 -11.589 -7.951 1.00 95.75 91 TYR A C 1
ATOM 729 O O . TYR A 1 91 ? 4.540 -10.432 -7.986 1.00 95.75 91 TYR A O 1
ATOM 737 N N . ASP A 1 92 ? 6.264 -11.891 -8.122 1.00 92.44 92 ASP A N 1
ATOM 738 C CA . ASP A 1 92 ? 7.281 -10.929 -8.561 1.00 92.44 92 ASP A CA 1
ATOM 739 C C . ASP A 1 92 ? 7.385 -10.968 -10.090 1.00 92.44 92 ASP A C 1
ATOM 741 O O . ASP A 1 92 ? 7.672 -12.009 -10.684 1.00 92.44 92 ASP A O 1
ATOM 745 N N . LEU A 1 93 ? 7.149 -9.817 -10.721 1.00 84.62 93 LEU A N 1
ATOM 746 C CA . LEU A 1 93 ? 7.182 -9.667 -12.175 1.00 84.62 93 LEU A CA 1
ATOM 747 C C . LEU A 1 93 ? 8.594 -9.796 -12.757 1.00 84.62 93 LEU A C 1
ATOM 749 O O . LEU A 1 93 ? 8.736 -10.203 -13.906 1.00 84.62 93 LEU A O 1
ATOM 753 N N . VAL A 1 94 ? 9.625 -9.439 -11.989 1.00 87.19 94 VAL A N 1
ATOM 754 C CA . VAL A 1 94 ? 11.021 -9.464 -12.439 1.00 87.19 94 VAL A CA 1
ATOM 755 C C . VAL A 1 94 ? 11.546 -10.894 -12.453 1.00 87.19 94 VAL A C 1
ATOM 757 O O . VAL A 1 94 ? 12.153 -11.318 -13.432 1.00 87.19 94 VAL A O 1
ATOM 760 N N . ASP A 1 95 ? 11.280 -11.644 -11.384 1.00 90.81 95 ASP A N 1
ATOM 761 C CA . ASP A 1 95 ? 11.753 -13.027 -11.259 1.00 90.81 95 ASP A CA 1
ATOM 762 C C . ASP A 1 95 ? 10.787 -14.039 -11.902 1.00 90.81 95 ASP A C 1
ATOM 764 O O . ASP A 1 95 ? 11.136 -15.212 -12.048 1.00 90.81 95 ASP A O 1
ATOM 768 N N . ASN A 1 96 ? 9.587 -13.586 -12.301 1.00 93.25 96 ASN A N 1
ATOM 769 C CA . ASN A 1 96 ? 8.515 -14.389 -12.899 1.00 93.25 96 ASN A CA 1
ATOM 770 C C . ASN A 1 96 ? 8.141 -15.604 -12.025 1.00 93.25 96 ASN A C 1
ATOM 772 O O . ASN A 1 96 ? 7.992 -16.730 -12.503 1.00 93.25 96 ASN A O 1
ATOM 776 N N . GLN A 1 97 ? 8.053 -15.385 -10.710 1.00 96.31 97 GLN A N 1
ATOM 777 C CA . GLN A 1 97 ? 7.865 -16.434 -9.706 1.00 96.31 97 GLN A CA 1
ATOM 778 C C . GLN A 1 97 ? 6.960 -15.978 -8.560 1.00 96.31 97 GLN A C 1
ATOM 780 O O . GLN A 1 97 ? 6.814 -14.787 -8.277 1.00 96.31 97 GLN A O 1
ATOM 785 N N . VAL A 1 98 ? 6.350 -16.956 -7.887 1.00 96.19 98 VAL A N 1
ATOM 786 C CA . VAL A 1 98 ? 5.552 -16.742 -6.676 1.00 96.19 98 VAL A CA 1
ATOM 787 C C . VAL A 1 98 ? 6.426 -16.957 -5.448 1.00 96.19 98 VAL A C 1
ATOM 789 O O . VAL A 1 98 ? 7.101 -17.977 -5.323 1.00 96.19 98 VAL A O 1
ATOM 792 N N . PHE A 1 99 ? 6.353 -16.017 -4.515 1.00 96.19 99 PHE A N 1
ATOM 793 C CA . PHE A 1 99 ? 7.073 -16.040 -3.253 1.00 96.19 99 PHE A CA 1
ATOM 794 C C . PHE A 1 99 ? 6.102 -16.017 -2.076 1.00 96.19 99 PHE A C 1
ATOM 796 O O . PHE A 1 99 ? 4.970 -15.538 -2.174 1.00 96.19 99 PHE A O 1
ATOM 803 N N . MET A 1 100 ? 6.581 -16.514 -0.937 1.00 95.88 100 MET A N 1
ATOM 804 C CA . MET A 1 100 ? 5.920 -16.384 0.355 1.00 95.88 100 MET A CA 1
ATOM 805 C C . MET A 1 100 ? 6.896 -15.740 1.334 1.00 95.88 100 MET A C 1
ATOM 807 O O . MET A 1 100 ? 8.001 -16.244 1.530 1.00 95.88 100 MET A O 1
ATOM 811 N N . ALA A 1 101 ? 6.473 -14.657 1.979 1.00 93.94 101 ALA A N 1
ATOM 812 C CA . ALA A 1 101 ? 7.250 -13.981 3.009 1.00 93.94 101 ALA A CA 1
ATOM 813 C C . ALA A 1 101 ? 6.457 -13.898 4.313 1.00 93.94 101 ALA A C 1
ATOM 815 O O . ALA A 1 101 ? 5.229 -13.815 4.299 1.00 93.94 101 ALA A O 1
ATOM 816 N N . ARG A 1 102 ? 7.163 -13.921 5.449 1.00 93.12 102 ARG A N 1
ATOM 817 C CA . ARG A 1 102 ? 6.559 -13.600 6.746 1.00 93.12 102 ARG A CA 1
ATOM 818 C C . ARG A 1 102 ? 6.415 -12.095 6.882 1.00 93.12 102 ARG A C 1
ATOM 820 O O . ARG A 1 102 ? 7.316 -11.354 6.488 1.00 93.12 102 ARG A O 1
ATOM 827 N N . ILE A 1 103 ? 5.297 -11.678 7.453 1.00 89.00 103 ILE A N 1
ATOM 828 C CA . ILE A 1 103 ? 5.027 -10.272 7.732 1.00 89.00 103 ILE A CA 1
ATOM 829 C C . ILE A 1 103 ? 5.549 -9.927 9.139 1.00 89.00 103 ILE A C 1
ATOM 831 O O . ILE A 1 103 ? 5.612 -10.815 9.994 1.00 89.00 103 ILE A O 1
ATOM 835 N N . LYS A 1 104 ? 6.004 -8.684 9.337 1.00 84.00 104 LYS A N 1
ATOM 836 C CA . LYS A 1 104 ? 6.547 -8.191 10.615 1.00 84.00 104 LYS A CA 1
ATOM 837 C C . LYS A 1 104 ? 5.467 -7.935 11.662 1.00 84.00 104 LYS A C 1
ATOM 839 O O . LYS A 1 104 ? 4.367 -7.484 11.271 1.00 84.00 104 LYS A O 1
#

Foldseek 3Di:
DDAQWDAAPNWIWGQDPVQQFIDIPPDPDGLDDDFHWPDWDDAPRWIWTATPDPDQQDWGIFIAGPVSDTFDTDSADWAFPHDDPFWTWIAGPVVRDIDIDTTD

Radius of gyration: 12.96 Å; chains: 1; bounding box: 30×34×25 Å

Sequence (104 aa):
MGDNYEIVADSLYYVNDANQKLYQSGKAQPLNWGETVESIELKGDYIVVKYNATLDRSYRTVVYNKSGNDVFILPRQISVVSADSNRIIYYDLVDNQVFMARIK

pLDDT: mean 90.73, std 8.09, range [42.28, 97.0]

Secondary structure (DSSP, 8-state):
---SEEEETTEEEEEETTTTEEEETT-SS-S-SSSEEEEEEEETTEEEEEEE--STTS-SEEEEETTS-EEEEESS-EEEEEE-SSEEEEEETTTTEEEEEE--